Protein AF-A0A6N8JIL4-F1 (afdb_monomer)

Secondary structure (DSSP, 8-state):
-B-TTS-B---S--TTTS---TTS-SS-PPPTT-----PPPPP-SSEEEEEEEEEEETTEEEEEEEEEEEE-GGGGGGGGGS--

Solvent-accessible surface area (backbone atoms only — not comparable to full-atom values): 5676 Å² total; per-residue (Å²): 54,39,48,98,86,66,46,83,43,85,86,68,76,55,61,56,76,64,58,66,40,103,78,69,47,72,68,84,87,77,56,92,94,61,81,91,85,81,84,84,81,81,64,68,52,84,46,76,37,50,36,62,53,74,42,73,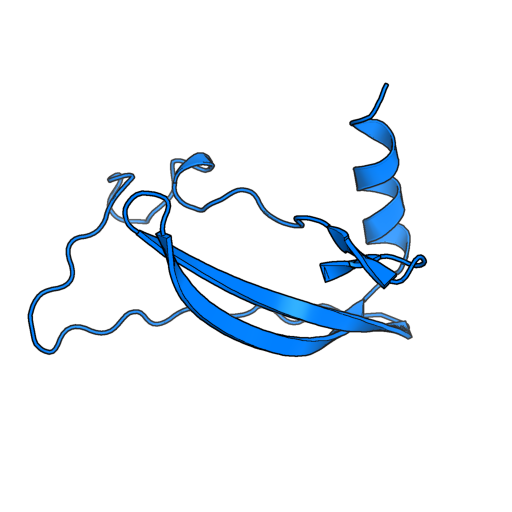56,93,97,34,79,79,45,76,51,76,47,78,46,33,31,47,72,69,65,57,67,67,63,71,68,79,83,122

Foldseek 3Di:
DQAPVRDDDDQDDDPLVVCDDVVSDSDDDADPPRDDDDDDDAADAADKDKDKDFDDDPNDTPDIDIDIGHHHNVSVVVVVPPPD

Sequence (84 aa):
MKNRQGQWIQMENSLSQELFCGTGQPTIYIKPCEMILSKVKHYNGTFKTDCKLVLGRNDRVVYSNVFSEFVDEKIFSFNDTEDL

Radius of gyration: 14.98 Å; Cα contacts (8 Å, |Δi|>4): 89; chains: 1; bounding box: 37×29×34 Å

Structure (mmCIF, N/CA/C/O backbone):
data_AF-A0A6N8JIL4-F1
#
_entry.id   AF-A0A6N8JIL4-F1
#
loop_
_atom_site.group_PDB
_atom_site.id
_atom_site.type_symbol
_atom_site.label_atom_id
_atom_site.label_alt_id
_atom_site.label_comp_id
_atom_site.label_asym_id
_atom_site.label_entity_id
_atom_site.label_seq_id
_atom_site.pdbx_PDB_ins_code
_atom_site.Cartn_x
_atom_site.Cartn_y
_atom_site.Cartn_z
_atom_site.occupancy
_atom_site.B_iso_or_equiv
_atom_site.auth_seq_id
_atom_site.auth_comp_id
_atom_site.auth_asym_id
_atom_site.auth_atom_id
_atom_site.pdbx_PDB_model_num
ATOM 1 N N . MET A 1 1 ? -7.265 1.194 -0.260 1.00 87.81 1 MET A N 1
ATOM 2 C CA . MET A 1 1 ? -7.880 0.576 0.940 1.00 87.81 1 MET A CA 1
ATOM 3 C C . MET A 1 1 ? -9.383 0.491 0.734 1.00 87.81 1 MET A C 1
ATOM 5 O O . MET A 1 1 ? -9.879 1.266 -0.069 1.00 87.81 1 MET A O 1
ATOM 9 N N . LYS A 1 2 ? -10.117 -0.419 1.383 1.00 90.44 2 LYS A N 1
ATOM 10 C CA . LYS A 1 2 ? -11.585 -0.343 1.391 1.00 90.44 2 LYS A CA 1
ATOM 11 C C . LYS A 1 2 ? -12.076 0.679 2.424 1.00 90.44 2 LYS A C 1
ATOM 13 O O . LYS A 1 2 ? -11.633 0.643 3.571 1.00 90.44 2 LYS A O 1
ATOM 18 N N . ASN A 1 3 ? -12.975 1.572 2.018 1.00 88.25 3 ASN A N 1
ATOM 19 C CA . ASN A 1 3 ? -13.663 2.498 2.922 1.00 88.25 3 ASN A CA 1
ATOM 20 C C . ASN A 1 3 ? -14.790 1.790 3.706 1.00 88.25 3 ASN A C 1
ATOM 22 O O . ASN A 1 3 ? -14.998 0.579 3.573 1.00 88.25 3 ASN A O 1
ATOM 26 N N . ARG A 1 4 ? -15.544 2.552 4.510 1.00 86.50 4 ARG A N 1
ATOM 27 C CA . ARG A 1 4 ? -16.686 2.050 5.301 1.00 86.50 4 ARG A CA 1
ATOM 28 C C . ARG A 1 4 ? -17.791 1.425 4.439 1.00 86.50 4 ARG A C 1
ATOM 30 O O . ARG A 1 4 ? -18.512 0.550 4.905 1.00 86.50 4 ARG A O 1
ATOM 37 N N . GLN A 1 5 ? -17.903 1.844 3.183 1.00 88.31 5 GLN A N 1
ATOM 38 C CA . GLN A 1 5 ? -18.854 1.348 2.190 1.00 88.31 5 GLN A CA 1
ATOM 39 C C . GLN A 1 5 ? -18.316 0.123 1.423 1.00 88.31 5 GLN A C 1
ATOM 41 O O . GLN A 1 5 ? -18.982 -0.393 0.527 1.00 88.31 5 GLN A O 1
ATOM 46 N N . GLY A 1 6 ? -17.107 -0.353 1.746 1.00 87.69 6 GLY A N 1
ATOM 47 C CA . GLY A 1 6 ? -16.460 -1.484 1.080 1.00 87.69 6 GLY A CA 1
ATOM 48 C C . GLY A 1 6 ? -15.856 -1.154 -0.290 1.00 87.69 6 GLY A C 1
ATOM 49 O O . GLY A 1 6 ? -15.397 -2.063 -0.988 1.00 87.69 6 GLY A O 1
ATOM 50 N N . GLN A 1 7 ? -15.830 0.121 -0.682 1.00 90.69 7 GLN A N 1
ATOM 51 C CA . GLN A 1 7 ? -15.292 0.590 -1.957 1.00 90.69 7 GLN A CA 1
ATOM 52 C C . GLN A 1 7 ? -13.787 0.826 -1.856 1.00 90.69 7 GLN A C 1
ATOM 54 O O . GLN A 1 7 ? -13.284 1.283 -0.831 1.00 90.69 7 GLN A O 1
ATOM 59 N N . TRP A 1 8 ? -13.057 0.535 -2.933 1.00 89.12 8 TRP A N 1
ATOM 60 C CA . TRP A 1 8 ? -11.628 0.819 -2.996 1.00 89.12 8 TRP A CA 1
ATOM 61 C C . TRP A 1 8 ? -11.384 2.319 -3.149 1.00 89.12 8 TRP A C 1
ATOM 63 O O . TRP A 1 8 ? -11.736 2.895 -4.170 1.00 89.12 8 TRP A O 1
ATOM 73 N N . ILE A 1 9 ? -10.716 2.906 -2.163 1.00 87.62 9 ILE A N 1
ATOM 74 C CA . ILE A 1 9 ? -10.183 4.266 -2.203 1.00 87.62 9 ILE A CA 1
ATOM 75 C C . ILE A 1 9 ? -8.658 4.232 -2.349 1.00 87.62 9 ILE A C 1
ATOM 77 O O . ILE A 1 9 ? -7.980 3.349 -1.796 1.00 87.62 9 ILE A O 1
ATOM 81 N N . GLN A 1 10 ? -8.117 5.178 -3.109 1.00 83.44 10 GLN A N 1
ATOM 82 C CA . GLN A 1 10 ? -6.680 5.410 -3.188 1.00 83.44 10 GLN A CA 1
ATOM 83 C C . GLN A 1 10 ? -6.238 6.168 -1.927 1.00 83.44 10 GLN A C 1
ATOM 85 O O . GLN A 1 10 ? -6.890 7.119 -1.518 1.00 83.44 10 GLN A O 1
ATOM 90 N N . MET A 1 11 ? -5.186 5.680 -1.264 1.00 74.94 11 MET A N 1
ATOM 91 C CA . MET A 1 11 ? -4.706 6.245 0.011 1.00 74.94 11 MET A CA 1
ATOM 92 C C . MET A 1 11 ? -3.457 7.101 -0.156 1.00 74.94 11 MET A C 1
ATOM 94 O O . MET A 1 11 ? -3.246 8.036 0.601 1.00 74.94 11 MET A O 1
ATOM 98 N N . GLU A 1 12 ? -2.618 6.739 -1.120 1.00 69.81 12 GLU A N 1
ATOM 99 C CA . GLU A 1 12 ? -1.366 7.418 -1.417 1.00 69.81 12 GLU A CA 1
ATOM 100 C C . GLU A 1 12 ? -1.345 7.728 -2.909 1.00 69.81 12 GLU A C 1
ATOM 102 O O . GLU A 1 12 ? -1.916 6.992 -3.729 1.00 69.81 12 GLU A O 1
ATOM 107 N N . ASN A 1 13 ? -0.685 8.823 -3.265 1.00 65.62 13 ASN A N 1
ATOM 108 C CA . ASN A 1 13 ? -0.383 9.099 -4.654 1.00 65.62 13 ASN A CA 1
ATOM 109 C C . ASN A 1 13 ? 0.573 8.023 -5.177 1.00 65.62 13 ASN A C 1
ATOM 111 O O . ASN A 1 13 ? 1.310 7.376 -4.432 1.00 65.62 13 ASN A O 1
ATOM 115 N N . SER A 1 14 ? 0.558 7.793 -6.484 1.00 61.81 14 SER A N 1
ATOM 116 C CA . SER A 1 14 ? 1.589 6.951 -7.086 1.00 61.81 14 SER A CA 1
ATOM 117 C C . SER A 1 14 ? 2.970 7.540 -6.774 1.00 61.81 14 SER A C 1
ATOM 119 O O . SER A 1 14 ? 3.155 8.753 -6.820 1.00 61.81 14 SER A O 1
ATOM 121 N N . LEU A 1 15 ? 3.973 6.697 -6.519 1.00 58.53 15 LEU A N 1
ATOM 122 C CA . LEU A 1 15 ? 5.354 7.164 -6.308 1.00 58.53 15 LEU A CA 1
ATOM 123 C C . LEU A 1 15 ? 5.858 8.046 -7.468 1.00 58.53 15 LEU A C 1
ATOM 125 O O . LEU A 1 15 ? 6.666 8.947 -7.266 1.00 58.53 15 LEU A O 1
ATOM 129 N N . SER A 1 16 ? 5.350 7.816 -8.685 1.00 55.97 16 SER A N 1
ATOM 130 C CA . SER A 1 16 ? 5.593 8.663 -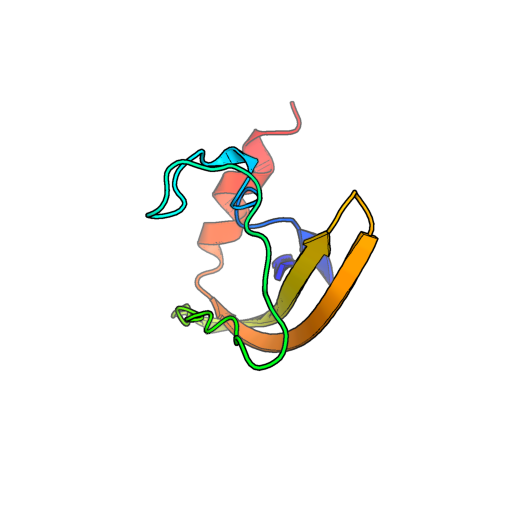9.858 1.00 55.97 16 SER A CA 1
ATOM 131 C C . SER A 1 16 ? 5.023 10.081 -9.737 1.00 55.97 16 SER A C 1
ATOM 133 O O . SER A 1 16 ? 5.588 11.001 -10.320 1.00 55.97 16 SER A O 1
ATOM 135 N N . GLN A 1 17 ? 3.924 10.266 -9.004 1.00 60.03 17 GLN A N 1
ATOM 136 C CA . GLN A 1 17 ? 3.314 11.572 -8.721 1.00 60.03 17 GLN A CA 1
ATOM 137 C C . GLN A 1 17 ? 4.023 12.308 -7.579 1.00 60.03 17 GLN A C 1
ATOM 139 O O . GLN A 1 17 ? 4.014 13.534 -7.560 1.00 60.03 17 GLN A O 1
ATOM 144 N N . GLU A 1 18 ? 4.666 11.593 -6.654 1.00 58.38 18 GLU A N 1
ATOM 145 C CA . GLU A 1 18 ? 5.358 12.218 -5.521 1.00 58.38 18 GLU A CA 1
ATOM 146 C C . GLU A 1 18 ? 6.759 12.747 -5.871 1.00 58.38 18 GLU A C 1
ATOM 148 O O . GLU A 1 18 ? 7.394 13.363 -5.021 1.00 58.38 18 GLU A O 1
ATOM 153 N N . LEU A 1 19 ? 7.262 12.529 -7.101 1.00 52.25 19 LEU A N 1
ATOM 154 C CA . LEU A 1 19 ? 8.602 12.926 -7.598 1.00 52.25 19 LEU A CA 1
ATOM 155 C C . LEU A 1 19 ? 9.795 12.431 -6.742 1.00 52.25 19 LEU A C 1
ATOM 157 O O . LEU A 1 19 ? 10.953 12.600 -7.121 1.00 52.25 19 LEU A O 1
ATOM 161 N N . PHE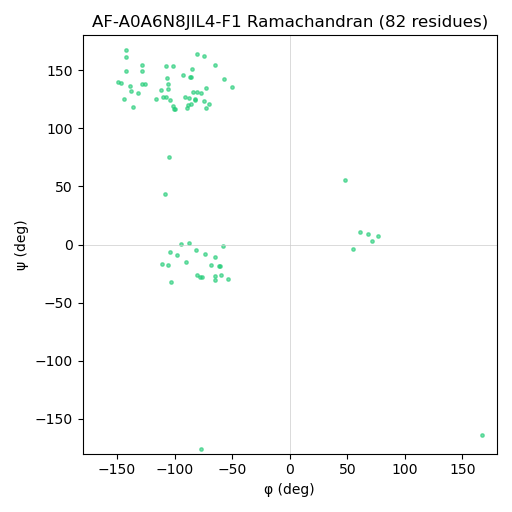 A 1 20 ? 9.521 11.769 -5.620 1.00 49.03 20 PHE A N 1
ATOM 162 C CA . PHE A 1 20 ? 10.457 11.251 -4.639 1.00 49.03 20 PHE A CA 1
ATOM 163 C C . PHE A 1 20 ? 10.562 9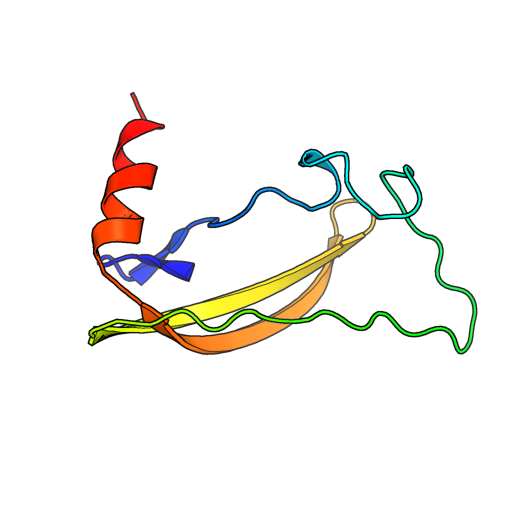.735 -4.783 1.00 49.03 20 PHE A C 1
ATOM 165 O O . PHE A 1 20 ? 10.103 8.953 -3.956 1.00 49.03 20 PHE A O 1
ATOM 172 N N . CYS A 1 21 ? 11.257 9.290 -5.821 1.00 54.09 21 CYS A N 1
ATOM 173 C CA . CYS A 1 21 ? 12.078 8.104 -5.635 1.00 54.09 21 CYS A CA 1
ATOM 174 C C . CYS A 1 21 ? 13.479 8.600 -5.255 1.00 54.09 21 CYS A C 1
ATOM 176 O O . CYS A 1 21 ? 13.926 9.632 -5.754 1.00 54.09 21 CYS A O 1
ATOM 178 N N . GLY A 1 22 ? 14.213 7.883 -4.400 1.00 52.69 22 GLY A N 1
ATOM 179 C CA . GLY A 1 22 ? 15.575 8.276 -3.991 1.00 52.69 22 GLY A CA 1
ATOM 180 C C . GLY A 1 22 ? 16.587 8.422 -5.144 1.00 52.69 22 GLY A C 1
ATOM 181 O O . GLY A 1 22 ? 17.737 8.767 -4.901 1.00 52.69 22 GLY A O 1
ATOM 182 N N . THR A 1 23 ? 16.167 8.166 -6.389 1.00 57.88 23 THR A N 1
ATOM 183 C CA . THR A 1 23 ? 16.951 8.326 -7.621 1.00 57.88 23 THR A CA 1
ATOM 184 C C . THR A 1 23 ? 16.569 9.566 -8.446 1.00 57.88 23 THR A C 1
ATOM 186 O O . THR A 1 23 ? 17.234 9.854 -9.436 1.00 57.88 23 THR A O 1
ATOM 189 N N . GLY A 1 24 ? 15.508 10.299 -8.078 1.00 57.66 24 GLY A N 1
ATOM 190 C CA . GLY A 1 24 ? 15.006 11.464 -8.822 1.00 57.66 24 GLY A CA 1
ATOM 191 C C . GLY A 1 24 ? 14.387 11.146 -10.193 1.00 57.66 24 GLY A C 1
ATOM 192 O O . GLY A 1 24 ? 14.102 12.063 -10.958 1.00 57.66 24 GLY A O 1
ATOM 193 N N . GLN A 1 25 ? 14.187 9.866 -10.530 1.00 59.56 25 GLN A N 1
ATOM 194 C CA . GLN A 1 25 ? 13.589 9.432 -11.796 1.00 59.56 25 GLN A CA 1
ATOM 195 C C . GLN A 1 25 ? 12.161 8.895 -11.601 1.00 59.56 25 GLN A C 1
ATOM 197 O O . GLN A 1 25 ? 11.965 7.937 -10.858 1.00 59.56 25 GLN A O 1
ATOM 202 N N . PRO A 1 26 ? 11.147 9.394 -12.329 1.00 57.00 26 PRO A N 1
ATOM 203 C CA . PRO A 1 26 ? 9.760 8.932 -12.180 1.00 57.00 26 PRO A CA 1
ATOM 204 C C . PRO A 1 26 ? 9.561 7.464 -12.595 1.00 57.00 26 PRO A C 1
ATOM 206 O O . PRO A 1 26 ? 8.506 6.877 -12.370 1.00 57.00 26 PRO A O 1
ATOM 209 N N . THR A 1 27 ? 10.561 6.858 -13.237 1.00 63.50 27 THR A N 1
ATOM 210 C CA . THR A 1 27 ? 10.551 5.473 -13.699 1.00 63.50 27 THR A CA 1
ATOM 211 C C . THR A 1 27 ? 11.903 4.840 -13.411 1.00 63.50 27 THR A C 1
ATOM 213 O O . THR A 1 27 ? 12.936 5.412 -13.746 1.00 63.50 27 THR A O 1
ATOM 216 N N . ILE A 1 28 ? 11.891 3.644 -12.822 1.00 68.94 28 ILE A N 1
ATOM 217 C CA . ILE A 1 28 ? 13.097 2.868 -12.527 1.00 68.94 28 ILE A CA 1
ATOM 218 C C . ILE A 1 28 ? 13.113 1.650 -13.455 1.00 68.94 28 ILE A C 1
ATOM 220 O O . ILE A 1 28 ? 12.137 0.899 -13.528 1.00 68.94 28 ILE A O 1
ATOM 224 N N . TYR A 1 29 ? 14.216 1.456 -14.177 1.00 73.44 29 TYR A N 1
ATOM 225 C CA . TYR A 1 29 ? 14.452 0.246 -14.963 1.00 73.44 29 TYR A CA 1
ATOM 226 C C . TYR A 1 29 ? 15.109 -0.814 -14.083 1.00 73.44 29 TYR A C 1
ATOM 228 O O . TYR A 1 29 ? 16.153 -0.559 -13.495 1.00 73.44 29 TYR A O 1
ATOM 236 N N . ILE A 1 30 ? 14.506 -2.001 -14.032 1.00 74.44 30 ILE A N 1
ATOM 237 C CA . ILE A 1 30 ? 14.998 -3.143 -13.254 1.00 74.44 30 ILE A CA 1
ATOM 238 C C . ILE A 1 30 ? 15.687 -4.098 -14.224 1.00 74.44 30 ILE A C 1
ATOM 240 O O . ILE A 1 30 ? 15.057 -4.591 -15.168 1.00 74.44 30 ILE A O 1
ATOM 244 N N . LYS A 1 31 ? 16.979 -4.340 -14.026 1.00 81.25 31 LYS A N 1
ATOM 245 C CA . LYS A 1 31 ? 17.755 -5.311 -14.802 1.00 81.25 31 LYS A CA 1
ATOM 246 C C . LYS A 1 31 ? 17.414 -6.746 -14.381 1.00 81.25 31 LYS A C 1
ATOM 248 O O . LYS A 1 31 ? 16.876 -6.967 -13.294 1.00 81.25 31 LYS A O 1
ATOM 253 N N . PRO A 1 32 ? 17.744 -7.752 -15.211 1.00 85.88 32 PRO A N 1
ATOM 254 C CA . PRO A 1 32 ? 17.683 -9.143 -14.776 1.00 85.88 32 PRO A CA 1
ATOM 255 C C . PRO A 1 32 ? 18.415 -9.333 -13.438 1.00 85.88 32 PRO A C 1
ATOM 257 O O . PRO A 1 32 ? 19.513 -8.808 -13.260 1.00 85.88 32 PRO A O 1
ATOM 260 N N . CYS A 1 33 ? 17.796 -10.079 -12.519 1.00 86.62 33 CYS A N 1
ATOM 261 C CA . CYS A 1 33 ? 18.270 -10.345 -11.151 1.00 86.62 33 CYS A CA 1
ATOM 262 C C . CYS A 1 33 ? 18.214 -9.169 -10.154 1.00 86.62 33 CYS A C 1
ATOM 264 O O . CYS A 1 33 ? 18.612 -9.350 -9.005 1.00 86.62 33 CYS A O 1
ATOM 266 N N . GLU A 1 34 ? 17.692 -7.999 -10.530 1.00 78.56 34 GLU A N 1
ATOM 267 C CA . GLU A 1 34 ? 17.378 -6.932 -9.571 1.00 78.56 34 GLU A CA 1
ATOM 268 C C . GLU A 1 34 ? 15.979 -7.132 -8.956 1.00 78.56 34 GLU A C 1
ATOM 270 O O . GLU A 1 34 ? 15.082 -7.715 -9.568 1.00 78.56 34 GLU A O 1
ATOM 275 N N . MET A 1 35 ? 15.787 -6.653 -7.723 1.00 74.00 35 MET A N 1
ATOM 276 C CA . MET A 1 35 ? 14.553 -6.826 -6.951 1.00 74.00 35 MET A CA 1
ATOM 277 C C . MET A 1 35 ? 14.055 -5.480 -6.428 1.00 74.00 35 MET A C 1
ATOM 279 O O . MET A 1 35 ? 14.838 -4.685 -5.911 1.00 74.00 35 MET A O 1
ATOM 283 N N . ILE A 1 36 ? 12.741 -5.249 -6.503 1.00 74.44 36 ILE A N 1
ATOM 284 C CA . ILE A 1 36 ? 12.106 -4.167 -5.747 1.00 74.44 36 ILE A CA 1
ATOM 285 C C . ILE A 1 36 ? 11.781 -4.689 -4.355 1.00 74.44 36 ILE A C 1
ATOM 287 O O . ILE A 1 36 ? 10.994 -5.622 -4.199 1.00 74.44 36 ILE A O 1
ATOM 291 N N . LEU A 1 37 ? 12.339 -4.031 -3.346 1.00 71.38 37 LEU A N 1
ATOM 292 C CA . LEU A 1 37 ? 11.910 -4.179 -1.966 1.00 71.38 37 LEU A CA 1
ATOM 293 C C . LEU A 1 37 ? 11.031 -2.984 -1.619 1.00 71.38 37 LEU A C 1
ATOM 295 O O . LEU A 1 37 ? 11.491 -1.845 -1.632 1.00 71.38 37 LEU A O 1
ATOM 299 N N . SER A 1 38 ? 9.763 -3.252 -1.321 1.00 70.38 38 SER A N 1
ATOM 300 C CA . SER A 1 38 ? 8.851 -2.246 -0.783 1.00 70.38 38 SER A CA 1
ATOM 301 C C . SER A 1 38 ? 8.622 -2.512 0.698 1.00 70.38 38 SER A C 1
ATOM 303 O O . SER A 1 38 ? 8.462 -3.662 1.113 1.00 70.38 38 SER A O 1
ATOM 305 N N . LYS A 1 39 ? 8.611 -1.447 1.500 1.00 70.44 39 LYS A N 1
ATOM 306 C CA . LYS A 1 39 ? 8.243 -1.512 2.912 1.00 70.44 39 LYS A CA 1
ATOM 307 C C . LYS A 1 39 ? 6.801 -1.052 3.045 1.00 70.44 39 LYS A C 1
ATOM 309 O O . LYS A 1 39 ? 6.504 0.113 2.814 1.00 70.44 39 LYS A O 1
ATOM 314 N N . VAL A 1 40 ? 5.929 -1.951 3.484 1.00 72.31 40 VAL A N 1
ATOM 315 C CA . VAL A 1 40 ? 4.581 -1.571 3.907 1.00 72.31 40 VAL A CA 1
ATOM 316 C C . VAL A 1 40 ? 4.669 -1.061 5.341 1.00 72.31 40 VAL A C 1
ATOM 318 O O . VAL A 1 40 ? 5.198 -1.742 6.223 1.00 72.31 40 VAL A O 1
ATOM 321 N N . LYS A 1 41 ? 4.190 0.161 5.580 1.00 75.19 41 LYS A N 1
ATOM 322 C CA . LYS A 1 41 ? 3.971 0.657 6.936 1.00 75.19 41 LYS A CA 1
ATOM 323 C C . LYS A 1 41 ? 2.563 0.255 7.354 1.00 75.19 41 LYS A C 1
ATOM 325 O O . LYS A 1 41 ? 1.590 0.626 6.708 1.00 75.19 41 LYS A O 1
ATOM 330 N N . HIS A 1 42 ? 2.491 -0.512 8.428 1.00 80.56 42 HIS A N 1
ATOM 331 C CA . HIS A 1 42 ? 1.236 -0.938 9.020 1.00 80.56 42 HIS A CA 1
ATOM 332 C C . HIS A 1 42 ? 0.562 0.235 9.730 1.00 80.56 42 HIS A C 1
ATOM 334 O O . HIS A 1 42 ? 1.229 1.017 10.422 1.00 80.56 42 HIS A O 1
ATOM 340 N N . TYR A 1 43 ? -0.741 0.380 9.511 1.00 81.12 43 TYR A N 1
ATOM 341 C CA . TYR A 1 43 ? -1.539 1.368 10.226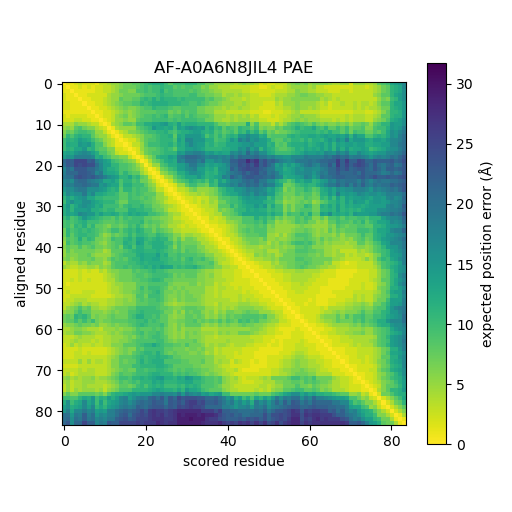 1.00 81.12 43 TYR A CA 1
ATOM 342 C C . TYR A 1 43 ? -1.898 0.806 11.604 1.00 81.12 43 TYR A C 1
ATOM 344 O O . TYR 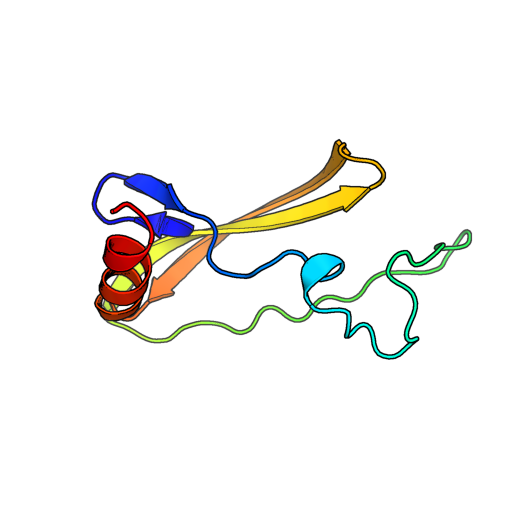A 1 43 ? -1.735 -0.380 11.879 1.00 81.12 43 TYR A O 1
ATOM 352 N N . ASN A 1 44 ? -2.330 1.680 12.505 1.00 83.25 44 ASN A N 1
ATOM 353 C CA . ASN A 1 44 ? -2.831 1.268 13.806 1.00 83.25 44 ASN A CA 1
ATOM 354 C C . ASN A 1 44 ? -4.224 1.865 14.000 1.00 83.25 44 ASN A C 1
ATOM 356 O O . ASN A 1 44 ? -4.452 3.027 13.661 1.00 83.25 44 ASN A O 1
ATOM 360 N N . GLY A 1 45 ? -5.138 1.071 14.545 1.00 90.44 45 GLY A N 1
ATOM 361 C CA . GLY A 1 45 ? -6.492 1.485 14.871 1.00 90.44 45 GLY A CA 1
ATOM 362 C C . GLY A 1 45 ? -7.384 0.294 15.186 1.00 90.44 45 GLY A C 1
ATOM 363 O O . GLY A 1 45 ? -6.909 -0.801 15.476 1.00 90.44 45 GLY A O 1
ATOM 364 N N . THR A 1 46 ? -8.693 0.516 15.169 1.00 91.88 46 THR A N 1
ATOM 365 C CA . THR A 1 46 ? -9.690 -0.484 15.579 1.00 91.88 46 THR A CA 1
ATOM 366 C C . THR A 1 46 ? -10.525 -1.005 14.417 1.00 91.88 46 THR A C 1
ATOM 368 O O . THR A 1 46 ? -11.150 -2.058 14.543 1.00 91.88 46 THR A O 1
ATOM 371 N N . PHE A 1 47 ? -10.529 -0.314 13.276 1.00 90.88 47 PHE A N 1
ATOM 372 C CA . PHE A 1 47 ? -11.330 -0.703 12.125 1.00 90.88 47 PHE A CA 1
ATOM 373 C C . PHE A 1 47 ? -10.557 -1.656 11.226 1.00 90.88 47 PHE A C 1
ATOM 375 O O . PHE A 1 47 ? -9.527 -1.293 10.659 1.00 90.88 47 PHE A O 1
ATOM 382 N N . LYS A 1 48 ? -11.067 -2.880 11.084 1.00 92.81 48 LYS A N 1
ATOM 383 C CA . LYS A 1 48 ? -10.480 -3.884 10.200 1.0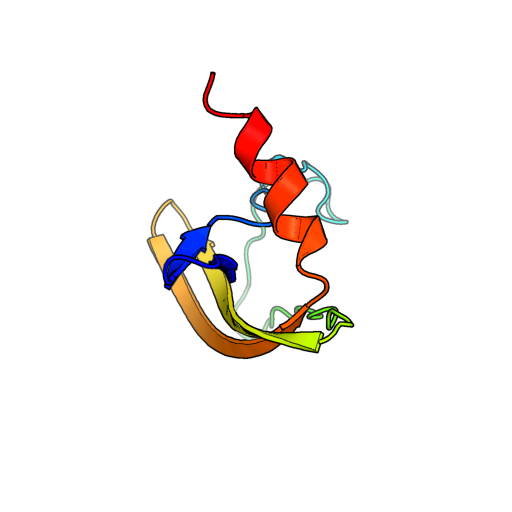0 92.81 48 LYS A CA 1
ATOM 384 C C . LYS A 1 48 ? -10.948 -3.661 8.763 1.00 92.81 48 LYS A C 1
ATOM 386 O O . LYS A 1 48 ? -12.146 -3.678 8.497 1.00 92.81 48 LYS A O 1
ATOM 391 N N . THR A 1 49 ? -10.011 -3.533 7.832 1.00 92.94 49 THR A N 1
ATOM 392 C CA . THR A 1 49 ? -10.293 -3.336 6.405 1.00 92.94 49 THR A CA 1
ATOM 393 C C . THR A 1 49 ? -9.308 -4.083 5.512 1.00 92.94 49 THR A C 1
ATOM 395 O O . THR A 1 49 ? -8.267 -4.551 5.969 1.00 92.94 49 THR A O 1
ATOM 398 N N . ASP A 1 50 ? -9.630 -4.188 4.224 1.00 93.44 50 ASP A N 1
ATOM 399 C CA . ASP A 1 50 ? -8.709 -4.711 3.222 1.00 93.44 50 ASP A CA 1
ATOM 400 C C . ASP A 1 50 ? -7.881 -3.577 2.606 1.00 93.44 50 ASP A C 1
ATOM 402 O O . ASP A 1 50 ? -8.393 -2.594 2.054 1.00 93.44 50 ASP A O 1
ATOM 406 N N . CYS A 1 51 ? -6.571 -3.763 2.632 1.00 89.44 51 CYS A N 1
ATOM 407 C CA . CYS A 1 51 ? -5.586 -2.963 1.931 1.00 89.44 51 CYS A CA 1
ATOM 408 C C . CYS A 1 51 ? -5.121 -3.690 0.670 1.00 89.44 51 CYS A C 1
ATOM 410 O O . CYS A 1 51 ? -5.173 -4.916 0.570 1.00 89.44 51 CYS A O 1
ATOM 412 N N . LYS A 1 52 ? -4.682 -2.919 -0.325 1.00 88.94 52 LYS A N 1
ATOM 413 C CA . LYS A 1 52 ? -4.167 -3.458 -1.582 1.00 88.94 52 LYS A CA 1
ATOM 414 C C . LYS A 1 52 ? -2.906 -2.708 -1.963 1.00 88.94 52 LYS A C 1
ATOM 416 O O . LYS A 1 52 ? -2.966 -1.504 -2.195 1.00 88.94 52 LYS A O 1
ATOM 421 N N . LEU A 1 53 ? -1.798 -3.435 -2.048 1.00 84.75 53 LEU A N 1
ATOM 422 C CA . LEU A 1 53 ? -0.575 -2.949 -2.668 1.00 84.75 53 LEU A CA 1
ATOM 423 C C . LEU A 1 53 ? -0.686 -3.172 -4.178 1.00 84.75 53 LEU A C 1
ATOM 425 O O . LEU A 1 53 ? -1.065 -4.261 -4.621 1.00 84.75 53 LEU A O 1
ATOM 429 N N . VAL A 1 54 ? -0.381 -2.140 -4.959 1.00 83.38 54 VAL A N 1
ATOM 430 C CA . VAL A 1 54 ? -0.417 -2.170 -6.425 1.00 83.38 54 VAL A CA 1
ATOM 431 C C . VAL A 1 54 ? 0.886 -1.583 -6.948 1.00 83.38 54 VAL A C 1
ATOM 433 O O . VAL A 1 54 ? 1.284 -0.499 -6.535 1.00 83.38 54 VAL A O 1
ATOM 436 N N . LEU A 1 55 ? 1.537 -2.293 -7.868 1.00 79.25 55 LEU A N 1
ATOM 437 C CA . LEU A 1 55 ? 2.676 -1.783 -8.625 1.00 79.25 55 LEU A CA 1
ATOM 438 C C . LEU A 1 55 ? 2.301 -1.726 -10.104 1.00 79.25 55 LEU A C 1
ATOM 440 O O . LEU A 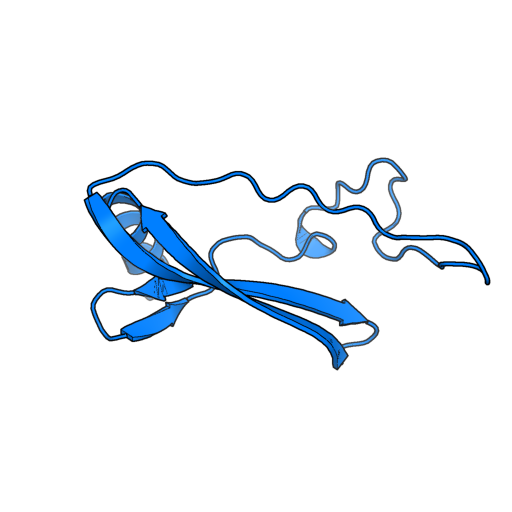1 55 ? 1.888 -2.733 -10.689 1.00 79.25 55 LEU A O 1
ATOM 444 N N . GLY A 1 56 ? 2.455 -0.542 -10.692 1.00 76.81 56 GLY A N 1
ATOM 445 C CA . GLY A 1 56 ? 2.189 -0.276 -12.100 1.00 76.81 56 GLY A CA 1
ATOM 446 C C . GLY A 1 56 ? 3.463 -0.075 -12.924 1.00 76.81 56 GLY A C 1
ATOM 447 O O . GLY A 1 56 ? 4.491 0.355 -12.407 1.00 76.81 56 GLY A O 1
ATOM 448 N N . ARG A 1 57 ? 3.380 -0.360 -14.224 1.00 74.06 57 ARG A N 1
ATOM 449 C CA . ARG A 1 57 ? 4.367 -0.017 -15.255 1.00 74.06 57 ARG A CA 1
ATOM 450 C C . ARG A 1 57 ? 3.626 0.324 -16.546 1.00 74.06 57 ARG A C 1
ATOM 452 O O . ARG A 1 57 ? 2.883 -0.521 -17.036 1.00 74.06 57 ARG A O 1
ATOM 459 N N . ASN A 1 58 ? 3.869 1.505 -17.120 1.00 74.50 58 ASN A N 1
ATOM 460 C CA . ASN A 1 58 ? 3.237 1.967 -18.369 1.00 74.50 58 ASN A CA 1
ATOM 461 C C . ASN A 1 58 ? 1.710 1.759 -18.356 1.00 74.50 58 ASN A C 1
ATOM 463 O O . ASN A 1 58 ? 1.178 1.022 -19.186 1.00 74.50 58 ASN A O 1
ATOM 467 N N . ASP A 1 59 ? 1.044 2.302 -17.335 1.00 75.25 59 ASP A N 1
ATOM 468 C CA . ASP A 1 59 ? -0.408 2.196 -17.113 1.00 75.25 59 ASP A CA 1
ATOM 469 C C . ASP A 1 59 ? -0.952 0.768 -16.924 1.00 75.25 59 ASP A C 1
ATOM 471 O O . ASP A 1 59 ? -2.161 0.543 -16.895 1.00 75.25 59 ASP A O 1
ATOM 475 N N . ARG A 1 60 ? -0.073 -0.228 -16.752 1.00 78.94 60 ARG A N 1
ATOM 476 C CA . ARG A 1 60 ? -0.450 -1.620 -16.483 1.00 78.94 60 ARG A CA 1
ATOM 477 C C . ARG A 1 60 ? -0.062 -2.023 -15.075 1.00 78.94 60 ARG A C 1
ATOM 479 O O . ARG A 1 60 ? 1.082 -1.843 -14.670 1.00 78.94 60 ARG A O 1
ATOM 486 N N . VAL A 1 61 ? -0.981 -2.651 -14.351 1.00 83.56 61 VAL A N 1
ATOM 487 C CA . VAL A 1 61 ? -0.664 -3.312 -13.080 1.00 83.56 61 VAL A CA 1
ATOM 488 C C . VAL A 1 61 ? 0.174 -4.557 -13.367 1.00 83.56 61 VAL A C 1
ATOM 490 O O . VAL A 1 61 ? -0.267 -5.448 -14.089 1.00 83.56 61 VAL A O 1
ATOM 493 N N . VAL A 1 62 ? 1.378 -4.620 -12.803 1.00 84.12 62 VAL A N 1
ATOM 494 C CA . VAL A 1 62 ? 2.294 -5.769 -12.939 1.00 84.12 62 VAL A CA 1
ATOM 495 C C . VAL A 1 62 ? 2.374 -6.607 -11.668 1.00 84.12 62 VAL A C 1
ATOM 497 O O . VAL A 1 62 ? 2.802 -7.756 -11.711 1.00 84.12 62 VAL A O 1
ATOM 500 N N . TYR A 1 63 ? 1.940 -6.051 -10.538 1.00 84.12 63 TYR A N 1
ATOM 501 C CA . TYR A 1 63 ? 1.822 -6.767 -9.277 1.00 84.12 63 TYR A CA 1
ATOM 502 C C . TYR A 1 63 ? 0.675 -6.190 -8.450 1.00 84.12 63 TYR A C 1
ATOM 504 O O . TYR A 1 63 ? 0.488 -4.972 -8.385 1.00 84.12 63 TYR A O 1
ATOM 512 N N . SER A 1 64 ? -0.078 -7.072 -7.792 1.00 87.31 64 SER A N 1
ATOM 513 C CA . SER A 1 64 ? -1.053 -6.680 -6.784 1.00 87.31 64 SER A CA 1
ATOM 514 C C . SER A 1 64 ? -1.160 -7.730 -5.686 1.00 87.31 64 SER A C 1
ATOM 516 O O . SER A 1 64 ? -1.171 -8.929 -5.960 1.00 87.31 64 SER A O 1
ATOM 518 N N . ASN A 1 65 ? -1.267 -7.271 -4.442 1.00 88.94 65 ASN A N 1
ATOM 519 C CA . ASN A 1 65 ? -1.511 -8.123 -3.289 1.00 88.94 65 ASN A CA 1
ATOM 520 C C . ASN A 1 65 ? -2.513 -7.458 -2.342 1.00 88.94 65 ASN A C 1
ATOM 522 O O . ASN A 1 65 ? -2.432 -6.254 -2.096 1.00 88.94 65 ASN A O 1
ATOM 526 N N . VAL A 1 66 ? -3.466 -8.248 -1.843 1.00 92.19 66 VAL A N 1
ATOM 527 C CA . VAL A 1 66 ? -4.475 -7.816 -0.872 1.00 92.19 66 VAL A CA 1
ATOM 528 C C . VAL A 1 66 ? -4.124 -8.400 0.488 1.00 92.19 66 VAL A C 1
ATOM 530 O O . VAL A 1 66 ? -3.834 -9.590 0.594 1.00 92.19 66 VAL A O 1
ATOM 533 N N . PHE A 1 67 ? -4.184 -7.565 1.518 1.00 90.81 67 PHE A N 1
ATOM 534 C CA . PHE A 1 67 ? -3.921 -7.936 2.903 1.00 90.81 67 PHE A CA 1
ATOM 535 C C . PHE A 1 67 ? -4.887 -7.192 3.823 1.00 90.81 67 PHE A C 1
ATOM 537 O O . PHE A 1 67 ? -5.322 -6.086 3.505 1.00 90.81 67 PHE A O 1
ATOM 544 N N . SER A 1 68 ? -5.245 -7.795 4.954 1.00 92.25 68 SER A N 1
ATOM 545 C CA . SER A 1 68 ? -6.108 -7.136 5.936 1.00 92.25 68 SER A CA 1
ATOM 546 C C . SER A 1 68 ? -5.286 -6.287 6.893 1.00 92.25 68 SER A C 1
ATOM 548 O O . SER A 1 68 ? -4.191 -6.686 7.286 1.00 92.25 68 SER A O 1
ATOM 550 N N . GLU A 1 69 ? -5.848 -5.154 7.298 1.00 91.12 69 GLU A N 1
ATOM 551 C CA . GLU A 1 69 ? -5.230 -4.255 8.259 1.00 91.12 69 GLU A CA 1
ATOM 552 C C . GLU A 1 69 ? -6.213 -3.615 9.233 1.00 91.12 69 GLU A C 1
ATOM 554 O O . GLU A 1 69 ? -7.413 -3.560 8.965 1.00 91.12 69 GLU A O 1
ATOM 559 N N . PHE A 1 70 ? -5.681 -3.110 10.346 1.00 91.81 70 PHE A N 1
ATOM 560 C CA . PHE A 1 70 ? -6.401 -2.281 11.304 1.00 91.81 70 PHE A CA 1
ATOM 561 C C . PHE A 1 70 ? -6.009 -0.808 11.158 1.00 91.81 70 PHE A C 1
ATOM 563 O O . PHE A 1 70 ? -4.838 -0.445 11.237 1.00 91.81 70 PHE A O 1
ATOM 570 N N . VAL A 1 71 ? -6.998 0.059 10.947 1.00 89.44 71 VAL A N 1
ATOM 571 C CA . VAL A 1 71 ? -6.793 1.491 10.682 1.00 89.44 71 VAL A CA 1
ATOM 572 C C . VAL A 1 71 ? -7.637 2.347 11.622 1.00 89.44 71 VAL A C 1
ATOM 574 O O . VAL A 1 71 ? -8.667 1.902 12.138 1.00 89.44 71 VAL A O 1
ATOM 577 N N . ASP A 1 72 ? -7.197 3.581 11.869 1.00 88.81 72 ASP A N 1
ATOM 578 C CA . ASP A 1 72 ? -8.043 4.603 12.488 1.00 88.81 72 ASP A CA 1
ATOM 579 C C . ASP A 1 72 ? -9.044 5.098 11.436 1.00 88.81 72 ASP A C 1
ATOM 581 O O . ASP A 1 72 ? -8.654 5.563 10.364 1.00 88.81 72 ASP A O 1
ATOM 585 N N . GLU A 1 73 ? -10.340 5.006 11.733 1.00 84.38 73 GLU A N 1
ATOM 586 C CA . GLU A 1 73 ? -11.395 5.412 10.801 1.00 84.38 73 GLU A CA 1
ATOM 587 C C . GLU A 1 73 ? -11.347 6.897 10.427 1.00 84.38 73 GLU A C 1
ATOM 589 O O . GLU A 1 73 ? -11.904 7.286 9.400 1.00 84.38 73 GLU A O 1
ATOM 594 N N . LYS A 1 74 ? -10.655 7.731 11.213 1.00 85.00 74 LYS A N 1
ATOM 595 C CA . LYS A 1 74 ? -10.419 9.142 10.879 1.00 85.00 74 LYS A CA 1
ATOM 596 C C . LYS A 1 74 ? -9.653 9.328 9.571 1.00 85.00 74 LYS A C 1
ATOM 598 O O . LYS A 1 74 ? -9.689 10.414 8.998 1.00 85.00 74 LYS A O 1
ATOM 603 N N . ILE A 1 75 ? -8.974 8.295 9.075 1.00 79.62 75 ILE A N 1
ATOM 604 C CA . ILE A 1 75 ? -8.287 8.366 7.786 1.00 79.62 75 ILE A CA 1
ATOM 605 C C . ILE A 1 75 ? -9.269 8.553 6.620 1.00 79.62 75 ILE A C 1
ATOM 607 O O . ILE A 1 75 ? -8.916 9.157 5.615 1.00 79.62 75 ILE A O 1
ATOM 611 N N . PHE A 1 76 ? -10.517 8.098 6.773 1.00 80.31 76 PHE A N 1
ATOM 612 C CA . PHE A 1 76 ? -11.544 8.244 5.742 1.00 80.31 76 PHE A CA 1
ATOM 613 C C . PHE A 1 76 ? -12.108 9.666 5.673 1.00 80.31 76 PHE A C 1
ATOM 615 O O . PHE A 1 76 ? -12.464 10.118 4.594 1.00 80.31 76 PHE A O 1
ATOM 622 N N . SER A 1 77 ? -12.106 10.409 6.784 1.00 74.00 77 SER A N 1
ATOM 623 C CA . SER A 1 77 ? -12.607 11.791 6.815 1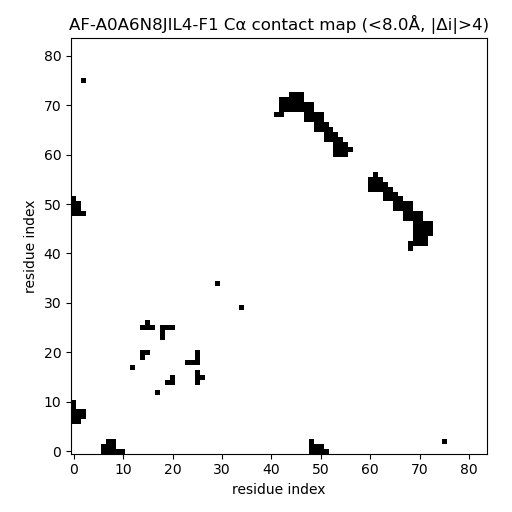.00 74.00 77 SER A CA 1
ATOM 624 C C . SER A 1 77 ? -11.751 12.798 6.040 1.00 74.00 77 SER A C 1
ATOM 626 O O . SER A 1 77 ? -12.244 13.877 5.740 1.00 74.00 77 SER A O 1
ATOM 628 N N . PHE A 1 78 ? -10.495 12.476 5.714 1.00 60.25 78 PHE A N 1
ATOM 629 C CA . PHE A 1 78 ? -9.658 13.339 4.868 1.00 60.25 78 PHE A CA 1
ATOM 630 C C . PHE A 1 78 ? -10.006 13.212 3.378 1.00 60.25 78 PHE A C 1
ATOM 632 O O . PHE A 1 78 ? -9.850 14.177 2.634 1.00 60.25 78 PHE A O 1
ATOM 639 N N . ASN A 1 79 ? -10.520 12.053 2.959 1.00 54.31 79 ASN A N 1
ATOM 640 C CA . ASN A 1 79 ? -10.815 11.764 1.555 1.00 54.31 79 ASN A CA 1
ATOM 641 C C . ASN A 1 79 ? -12.241 12.161 1.141 1.00 54.31 79 ASN A C 1
ATOM 643 O O . ASN A 1 79 ? -12.502 12.267 -0.049 1.00 54.31 79 ASN A O 1
ATOM 647 N N . ASP A 1 80 ? -13.148 12.427 2.089 1.00 51.69 80 ASP A N 1
ATOM 648 C CA . ASP A 1 80 ? -14.505 12.920 1.790 1.00 51.69 80 ASP A CA 1
ATOM 649 C C . ASP A 1 80 ? -14.518 14.403 1.336 1.00 51.69 80 ASP A C 1
ATOM 651 O O . ASP A 1 80 ? -15.555 14.919 0.925 1.00 51.69 80 ASP A O 1
ATOM 655 N N . THR A 1 81 ? -13.381 15.107 1.421 1.00 46.88 81 THR A N 1
ATOM 656 C CA . THR A 1 81 ? -13.258 16.547 1.118 1.00 46.88 81 THR A CA 1
ATOM 657 C C . THR A 1 81 ? -12.743 16.885 -0.283 1.00 46.88 81 THR A C 1
ATOM 659 O O . THR A 1 81 ? -12.776 18.058 -0.645 1.00 46.88 81 THR A O 1
ATOM 662 N N . GLU A 1 82 ? -12.277 15.912 -1.072 1.00 44.69 82 GLU A N 1
ATOM 663 C CA . GLU A 1 82 ? -11.760 16.164 -2.433 1.00 44.69 82 GLU A CA 1
ATOM 664 C C . GLU A 1 82 ? -12.811 15.969 -3.549 1.00 44.69 82 GLU A C 1
ATOM 666 O O . GLU A 1 82 ? -12.510 16.220 -4.712 1.00 44.69 82 GLU A O 1
ATOM 671 N N . ASP A 1 83 ? -14.055 15.611 -3.201 1.00 43.25 83 ASP A N 1
ATOM 672 C CA . ASP A 1 83 ? -15.177 15.405 -4.138 1.00 43.25 83 ASP A CA 1
ATOM 673 C C . ASP A 1 83 ? -16.258 16.521 -4.062 1.00 43.25 83 ASP A C 1
ATOM 675 O O . ASP A 1 83 ? -17.461 16.235 -4.071 1.00 43.25 83 ASP A O 1
ATOM 679 N N . LEU A 1 84 ? -15.862 17.804 -3.987 1.00 34.16 84 LEU A N 1
ATOM 680 C CA . LEU A 1 84 ? -16.767 18.967 -4.146 1.00 34.16 84 LEU A CA 1
ATOM 681 C C . LEU A 1 84 ? -16.241 20.013 -5.136 1.00 34.16 84 LEU A C 1
ATOM 683 O O . LEU A 1 84 ? -15.090 20.473 -4.964 1.00 34.16 84 LEU A O 1
#

Mean predicted aligned error: 8.9 Å

Organism: NCBI:txid1031224

Nearest PDB structures (foldseek):
  3juz-assembly1_A-2  TM=4.601E-01  e=4.160E+00  Mus musculus
  3jss-assembly1_A-2  TM=4.596E-01  e=6.221E+00  Mus musculus
  3jv0-assembly1_A-2  TM=4.597E-01  e=7.607E+00  Mus musculus

pLDDT: mean 75.61, std 14.48, range [34.16, 93.44]